Protein AF-A0A2V9NEU7-F1 (afdb_monomer_lite)

pLDDT: mean 86.63, std 16.2, range [42.41, 98.0]

Secondary structure (DSSP, 8-state):
------------------HHHHHHHHHHHT-TT--TT-EEEEEE-TTSEEEEEEEES-HHHHHHHHHHHHTSTT--EEEE-PEEPPP-HHHHHHHHHHHHHHHHSGGGGGGGSSSS-S---

Structure (mmCIF, N/CA/C/O backbone):
data_AF-A0A2V9NEU7-F1
#
_entry.id   AF-A0A2V9NEU7-F1
#
loop_
_atom_site.group_PDB
_atom_site.id
_atom_site.type_symbol
_atom_site.label_atom_id
_atom_site.label_alt_id
_atom_site.label_comp_id
_atom_site.label_asym_id
_atom_site.label_entity_id
_atom_site.label_seq_id
_atom_site.pdbx_PDB_ins_code
_atom_site.Cartn_x
_atom_site.Cartn_y
_atom_site.Cartn_z
_atom_site.occupancy
_atom_site.B_iso_or_equiv
_atom_site.auth_seq_id
_atom_site.auth_comp_id
_atom_site.auth_asym_id
_atom_site.auth_atom_id
_atom_site.pdbx_PDB_model_num
ATOM 1 N N . MET A 1 1 ? 16.430 47.060 34.091 1.00 46.50 1 MET A N 1
ATOM 2 C CA . MET A 1 1 ? 15.582 45.898 34.437 1.00 46.50 1 MET A CA 1
ATOM 3 C C . MET A 1 1 ? 14.219 46.105 33.807 1.00 46.50 1 MET A C 1
ATOM 5 O O . MET A 1 1 ? 13.571 47.052 34.210 1.00 46.50 1 MET A O 1
ATOM 9 N N . PHE A 1 2 ? 13.849 45.305 32.806 1.00 42.41 2 PHE A N 1
ATOM 10 C CA . PHE A 1 2 ? 12.516 44.708 32.602 1.00 42.41 2 PHE A CA 1
ATOM 11 C C . PHE A 1 2 ? 12.563 43.953 31.265 1.00 42.41 2 PHE A C 1
ATOM 13 O O . PHE A 1 2 ? 12.610 44.554 30.196 1.00 42.41 2 PHE A O 1
ATOM 20 N N . ALA A 1 3 ? 12.674 42.629 31.352 1.00 43.72 3 ALA A N 1
ATOM 21 C CA . ALA A 1 3 ? 12.665 41.722 30.213 1.00 43.72 3 ALA A CA 1
ATOM 22 C C . ALA A 1 3 ? 11.211 41.392 29.856 1.00 43.72 3 ALA A C 1
ATOM 24 O O . ALA A 1 3 ? 10.441 41.006 30.734 1.00 43.72 3 ALA A O 1
ATOM 25 N N . LEU A 1 4 ? 10.842 41.538 28.583 1.00 47.78 4 LEU A N 1
ATOM 26 C CA . LEU A 1 4 ? 9.555 41.096 28.056 1.00 47.78 4 LEU A CA 1
ATOM 27 C C . LEU A 1 4 ? 9.778 39.763 27.331 1.00 47.78 4 LEU A C 1
ATOM 29 O O . LEU A 1 4 ? 10.219 39.730 26.185 1.00 47.78 4 LEU A O 1
ATOM 33 N N . SER A 1 5 ? 9.540 38.660 28.038 1.00 42.84 5 SER A N 1
ATOM 34 C CA . SER A 1 5 ? 9.584 37.309 27.476 1.00 42.84 5 SER A CA 1
ATOM 35 C C . SER A 1 5 ? 8.296 37.037 26.700 1.00 42.84 5 SER A C 1
ATOM 37 O O . SER A 1 5 ? 7.226 36.943 27.297 1.00 42.84 5 SER A O 1
ATOM 39 N N . LEU A 1 6 ? 8.395 36.889 25.378 1.00 49.38 6 LEU A N 1
ATOM 40 C CA . LEU A 1 6 ? 7.300 36.405 24.540 1.00 49.38 6 LEU A CA 1
ATOM 41 C C . LEU A 1 6 ? 7.471 34.895 24.332 1.00 49.38 6 LEU A C 1
ATOM 43 O O . LEU A 1 6 ? 8.176 34.447 23.431 1.00 49.38 6 LEU A O 1
ATOM 47 N N . THR A 1 7 ? 6.852 34.097 25.199 1.00 51.00 7 THR A N 1
ATOM 48 C CA . THR A 1 7 ? 6.766 32.643 25.027 1.00 51.00 7 THR A CA 1
ATOM 49 C C . THR A 1 7 ? 5.625 32.336 24.059 1.00 51.00 7 THR A C 1
ATOM 51 O O . THR A 1 7 ? 4.493 32.100 24.470 1.00 51.00 7 THR A O 1
ATOM 54 N N . ALA A 1 8 ? 5.901 32.361 22.755 1.00 46.88 8 ALA A N 1
ATOM 55 C CA . ALA A 1 8 ? 5.001 31.772 21.771 1.00 46.88 8 ALA A CA 1
ATOM 56 C C . ALA A 1 8 ? 5.289 30.267 21.713 1.00 46.88 8 ALA A C 1
ATOM 58 O O . ALA A 1 8 ? 6.252 29.826 21.086 1.00 46.88 8 ALA A O 1
ATOM 59 N N . ALA A 1 9 ? 4.470 29.485 22.419 1.00 43.81 9 ALA A N 1
ATOM 60 C CA . ALA A 1 9 ? 4.419 28.041 22.272 1.00 43.81 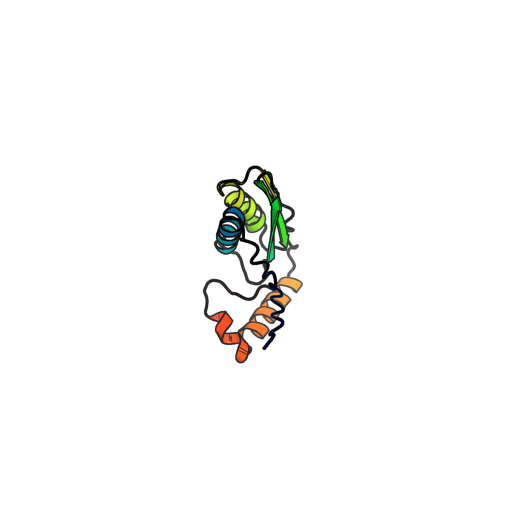9 ALA A CA 1
ATOM 61 C C . ALA A 1 9 ? 3.984 27.716 20.835 1.00 43.81 9 ALA A C 1
ATOM 63 O O . ALA A 1 9 ? 2.796 27.713 20.509 1.00 43.81 9 ALA A O 1
ATOM 64 N N . ALA A 1 10 ? 4.963 27.472 19.963 1.00 44.56 10 ALA A N 1
ATOM 65 C CA . ALA A 1 10 ? 4.726 26.784 18.710 1.00 44.56 10 ALA A CA 1
ATOM 66 C C . ALA A 1 10 ? 4.165 25.410 19.074 1.00 44.56 10 ALA A C 1
ATOM 68 O O . ALA A 1 10 ? 4.870 24.537 19.575 1.00 44.56 10 ALA A O 1
ATOM 69 N N . SER A 1 11 ? 2.856 25.273 18.893 1.00 43.00 11 SER A N 1
ATOM 70 C CA . SER A 1 11 ? 2.138 24.017 19.007 1.00 43.00 11 SER A CA 1
ATOM 71 C C . SER A 1 11 ? 2.635 23.126 17.878 1.00 43.00 11 SER A C 1
ATOM 73 O O . SER A 1 11 ? 2.087 23.133 16.779 1.00 43.00 11 SER A O 1
ATOM 75 N N . THR A 1 12 ? 3.723 22.399 18.113 1.00 42.78 12 THR A N 1
ATOM 76 C CA . THR A 1 12 ? 4.042 21.222 17.321 1.00 42.78 12 THR A CA 1
ATOM 77 C C . THR A 1 12 ? 2.911 20.246 17.584 1.00 42.78 12 THR A C 1
ATOM 79 O O . THR A 1 12 ? 2.890 19.563 18.606 1.00 42.78 12 THR A O 1
ATOM 82 N N . SER A 1 13 ? 1.917 20.242 16.701 1.00 46.81 13 SER A N 1
ATOM 83 C CA . SER A 1 13 ? 0.990 19.135 16.543 1.00 46.81 13 SER A CA 1
ATOM 84 C C . SER A 1 13 ? 1.792 17.895 16.138 1.00 46.81 13 SER A C 1
ATOM 86 O O . SER A 1 13 ? 1.764 17.474 14.983 1.00 46.81 13 SER A O 1
ATOM 88 N N . ASP A 1 14 ? 2.509 17.307 17.094 1.00 44.31 14 ASP A N 1
ATOM 89 C CA . ASP A 1 14 ? 2.624 15.862 17.170 1.00 44.31 14 ASP A CA 1
ATOM 90 C C . ASP A 1 14 ? 1.183 15.390 17.330 1.00 44.31 14 ASP A C 1
ATOM 92 O O . ASP A 1 14 ? 0.652 15.297 18.437 1.00 44.31 14 ASP A O 1
ATOM 96 N N . GLN A 1 15 ? 0.492 15.192 16.203 1.00 52.62 15 GLN A N 1
ATOM 97 C CA . GLN A 1 15 ? -0.681 14.343 16.206 1.00 52.62 15 GLN A CA 1
ATOM 98 C C . GLN A 1 15 ? -0.205 13.047 16.840 1.00 52.62 15 GLN A C 1
ATOM 100 O O . GLN A 1 15 ? 0.631 12.340 16.275 1.00 52.62 15 GLN A O 1
ATOM 105 N N . SER A 1 16 ? -0.658 12.784 18.058 1.00 59.16 16 SER A N 1
ATOM 106 C CA . SER A 1 16 ? -0.468 11.515 18.725 1.00 59.16 16 SER A CA 1
ATOM 107 C C . SER A 1 16 ? -1.154 10.469 17.858 1.00 59.16 16 SER A C 1
ATOM 109 O O . SER A 1 16 ? -2.336 10.195 18.034 1.00 59.16 16 SER A O 1
ATOM 111 N N . VAL A 1 17 ? -0.414 9.943 16.871 1.00 68.12 17 VAL A N 1
ATOM 112 C CA . VAL A 1 17 ? -0.899 8.945 15.917 1.00 68.12 17 VAL A CA 1
ATOM 113 C C . VAL A 1 17 ? -1.534 7.846 16.742 1.00 68.12 17 VAL A C 1
ATOM 115 O O . VAL A 1 17 ? -0.866 7.247 17.602 1.00 68.12 17 VAL A O 1
ATOM 118 N N . SER A 1 18 ? -2.831 7.653 16.529 1.00 87.06 18 SER A N 1
ATOM 119 C CA . SER A 1 18 ? -3.645 6.812 17.388 1.00 87.06 18 SER A CA 1
ATOM 120 C C . SER A 1 18 ? -3.066 5.391 17.379 1.00 87.06 18 SER A C 1
ATOM 122 O O . SER A 1 18 ? -2.560 4.939 16.344 1.00 87.06 18 SER A O 1
ATOM 124 N N . PRO A 1 19 ? -3.091 4.645 18.501 1.00 91.12 19 PRO A N 1
ATOM 125 C CA . PRO A 1 19 ? -2.572 3.277 18.538 1.00 91.12 19 PRO A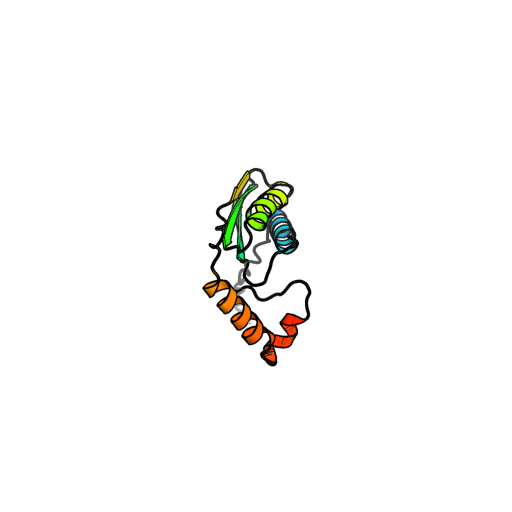 CA 1
ATOM 126 C C . PRO A 1 19 ? -3.146 2.386 17.426 1.00 91.12 19 PRO A C 1
ATOM 128 O O . PRO A 1 19 ? -2.431 1.542 16.884 1.00 91.12 19 PRO A O 1
ATOM 131 N N . ILE A 1 20 ? -4.406 2.620 17.048 1.00 92.62 20 ILE A N 1
ATOM 132 C CA . ILE A 1 20 ? -5.072 1.941 15.933 1.00 92.62 20 ILE A CA 1
ATOM 133 C C . ILE A 1 20 ? -4.423 2.279 14.585 1.00 92.62 20 ILE A C 1
ATOM 135 O O . ILE A 1 20 ? -4.126 1.372 13.818 1.00 92.62 20 ILE A O 1
ATOM 139 N N . GLU A 1 21 ? -4.101 3.547 14.320 1.00 94.19 21 GLU A N 1
ATOM 140 C CA . GLU A 1 21 ? -3.477 3.989 13.068 1.00 94.19 21 GLU A CA 1
ATOM 141 C C . GLU A 1 21 ? -2.087 3.373 12.901 1.00 94.19 21 GLU A C 1
ATOM 143 O O . GLU A 1 21 ? -1.726 2.925 11.813 1.00 94.19 21 GLU A O 1
ATOM 148 N N . LYS A 1 22 ? -1.317 3.274 13.995 1.00 94.44 22 LYS A N 1
ATOM 149 C CA . LYS A 1 22 ? -0.008 2.602 13.983 1.00 94.44 22 LYS A CA 1
ATOM 150 C C . LYS A 1 22 ? -0.141 1.119 13.647 1.00 94.44 22 LYS A C 1
ATOM 152 O O . LYS A 1 22 ? 0.613 0.622 12.812 1.00 94.44 22 LYS A O 1
ATOM 157 N N . LYS A 1 23 ? -1.096 0.419 14.274 1.00 95.31 23 LYS A N 1
ATOM 158 C CA . LYS A 1 23 ? -1.358 -1.005 14.011 1.00 95.31 23 LYS A CA 1
ATOM 159 C C . LYS A 1 23 ? -1.846 -1.226 12.574 1.00 95.31 23 LYS A C 1
ATOM 161 O O . LYS A 1 23 ? -1.298 -2.076 11.884 1.00 95.31 23 LYS A O 1
ATOM 166 N N . VAL A 1 24 ? -2.798 -0.426 12.090 1.00 95.75 24 VAL A N 1
ATOM 167 C CA . VAL A 1 24 ? -3.309 -0.498 10.708 1.00 95.75 24 VAL A CA 1
ATOM 168 C C . VAL A 1 24 ? -2.188 -0.260 9.698 1.00 95.75 24 VAL A C 1
ATOM 170 O O . VAL A 1 24 ? -2.013 -1.056 8.778 1.00 95.75 24 VAL A O 1
ATOM 173 N N . SER A 1 25 ? -1.377 0.783 9.897 1.00 93.88 25 SER A N 1
ATOM 174 C CA . SER A 1 25 ? -0.215 1.057 9.047 1.00 93.88 25 SER A CA 1
ATOM 175 C C . SER A 1 25 ? 0.773 -0.111 9.037 1.00 93.88 25 SER A C 1
ATOM 177 O O . SER A 1 25 ? 1.277 -0.494 7.981 1.00 93.88 25 SER A O 1
ATOM 179 N N . HIS A 1 26 ? 1.032 -0.718 10.197 1.00 93.75 26 HIS A N 1
ATOM 180 C CA . HIS A 1 26 ? 1.903 -1.885 10.292 1.00 93.75 26 HIS A CA 1
ATOM 181 C C . HIS A 1 26 ? 1.354 -3.082 9.501 1.00 93.75 26 HIS A C 1
ATOM 183 O O . HIS A 1 26 ? 2.065 -3.617 8.654 1.00 93.75 26 HIS A O 1
ATOM 189 N N . GLU A 1 27 ? 0.089 -3.456 9.713 1.00 94.56 27 GLU A N 1
ATOM 190 C CA . GLU A 1 27 ? -0.553 -4.584 9.022 1.00 94.56 27 GLU A CA 1
ATOM 191 C C . GLU A 1 27 ? -0.557 -4.403 7.498 1.00 94.56 27 GLU A C 1
ATOM 193 O O . GLU A 1 27 ? -0.196 -5.322 6.764 1.00 94.56 27 GLU A O 1
ATOM 198 N N . LEU A 1 28 ? -0.887 -3.202 7.006 1.00 93.19 28 LEU A N 1
ATOM 199 C CA . LEU A 1 28 ? -0.876 -2.906 5.568 1.00 93.19 28 LEU A CA 1
ATOM 200 C C . LEU A 1 28 ? 0.532 -3.005 4.960 1.00 93.19 28 LEU A C 1
ATOM 202 O O . LEU A 1 28 ? 0.689 -3.489 3.839 1.00 93.19 28 LEU A O 1
ATOM 206 N N . ASN A 1 29 ? 1.561 -2.581 5.698 1.00 90.75 29 ASN A N 1
ATOM 207 C CA . ASN A 1 29 ? 2.956 -2.654 5.254 1.00 90.75 29 ASN A CA 1
ATOM 208 C C . ASN A 1 29 ? 3.530 -4.078 5.272 1.00 90.75 29 ASN A C 1
ATOM 210 O O . ASN A 1 29 ? 4.529 -4.330 4.595 1.00 90.75 29 ASN A O 1
ATOM 214 N N . MET A 1 30 ? 2.921 -4.986 6.037 1.00 90.56 30 MET A N 1
ATOM 215 C CA . MET A 1 30 ? 3.339 -6.384 6.174 1.00 90.56 30 MET A CA 1
ATOM 216 C C . MET A 1 30 ? 2.603 -7.336 5.224 1.00 90.56 30 MET A C 1
ATOM 218 O O . MET A 1 30 ? 2.891 -8.535 5.219 1.00 90.56 30 MET A O 1
ATOM 222 N N . LEU A 1 31 ? 1.674 -6.831 4.404 1.00 92.31 31 LEU A N 1
ATOM 223 C CA . LEU A 1 31 ? 0.935 -7.656 3.453 1.00 92.31 31 LEU A CA 1
ATOM 224 C C . LEU A 1 31 ? 1.873 -8.367 2.461 1.00 92.31 31 LEU A C 1
ATOM 226 O O . LEU A 1 31 ? 2.721 -7.722 1.830 1.00 92.31 31 LEU A O 1
ATOM 230 N N . PRO A 1 32 ? 1.699 -9.687 2.259 1.00 88.56 32 PRO A N 1
ATOM 231 C CA . PRO A 1 32 ? 2.470 -10.418 1.268 1.00 88.56 32 PRO A CA 1
ATOM 232 C C . PRO A 1 32 ? 2.098 -9.943 -0.140 1.00 88.56 32 PRO A C 1
ATOM 234 O O . PRO A 1 32 ? 0.967 -9.538 -0.390 1.00 88.56 32 PRO A O 1
ATOM 237 N N . TYR A 1 33 ? 3.047 -10.025 -1.074 1.00 85.56 33 TYR A N 1
ATOM 238 C CA . TYR A 1 33 ? 2.874 -9.653 -2.488 1.00 85.56 33 TYR A CA 1
ATOM 239 C C . TYR A 1 33 ? 2.647 -8.161 -2.780 1.00 85.56 33 TYR A C 1
ATOM 241 O O . TYR A 1 33 ? 2.528 -7.810 -3.953 1.00 85.56 33 TYR A O 1
ATOM 249 N N . SER A 1 34 ? 2.641 -7.288 -1.764 1.00 89.38 34 SER A N 1
ATOM 250 C CA . SER A 1 34 ? 2.652 -5.836 -1.969 1.00 89.38 34 SER A CA 1
ATOM 251 C C . SER A 1 34 ? 3.941 -5.424 -2.673 1.00 89.38 34 SER A C 1
ATOM 253 O O . SER A 1 34 ? 5.046 -5.735 -2.218 1.00 89.38 34 SER A O 1
ATOM 255 N N . ASN A 1 35 ? 3.806 -4.728 -3.796 1.00 89.38 35 ASN A N 1
ATOM 256 C CA . ASN A 1 35 ? 4.917 -4.291 -4.623 1.00 89.38 35 ASN A CA 1
ATOM 257 C C . ASN A 1 35 ? 5.020 -2.758 -4.680 1.00 89.38 35 ASN A C 1
ATOM 259 O O . ASN A 1 35 ? 4.251 -2.017 -4.073 1.00 89.38 35 ASN A O 1
ATOM 263 N N . VAL A 1 36 ? 6.030 -2.270 -5.395 1.00 91.19 36 VAL A N 1
ATOM 264 C CA . VAL A 1 36 ? 6.341 -0.835 -5.513 1.00 91.19 36 VAL A CA 1
ATOM 265 C C . VAL A 1 36 ? 5.187 -0.024 -6.121 1.00 91.19 36 VAL A C 1
ATOM 267 O O . VAL A 1 36 ? 5.056 1.154 -5.815 1.00 91.19 36 VAL A O 1
ATOM 270 N N . PHE A 1 37 ? 4.353 -0.654 -6.945 1.00 93.12 37 PHE A N 1
ATOM 271 C CA . PHE A 1 37 ? 3.225 -0.045 -7.654 1.00 93.12 37 PHE A CA 1
ATOM 272 C C . PHE A 1 37 ? 1.895 -0.162 -6.907 1.00 93.12 37 PHE A C 1
ATOM 274 O O . PHE A 1 37 ? 0.861 0.281 -7.406 1.00 93.12 37 PHE A O 1
ATOM 281 N N . ASP A 1 38 ? 1.899 -0.803 -5.738 1.00 93.19 38 ASP A N 1
ATOM 282 C CA . ASP A 1 38 ? 0.722 -0.911 -4.894 1.00 93.19 38 ASP A CA 1
ATOM 283 C C . ASP A 1 38 ? 0.745 0.222 -3.868 1.00 93.19 38 ASP A C 1
ATOM 285 O O . ASP A 1 38 ? 1.631 0.309 -3.011 1.00 93.19 38 ASP A O 1
ATOM 289 N N . TYR A 1 39 ? -0.253 1.095 -3.960 1.00 90.69 39 TYR A N 1
ATOM 290 C CA . TYR A 1 39 ? -0.425 2.236 -3.074 1.00 90.69 39 TYR A CA 1
ATOM 291 C C . TYR A 1 39 ? -1.734 2.093 -2.310 1.00 90.69 39 TYR A C 1
ATOM 293 O O . TYR A 1 39 ? -2.804 1.973 -2.907 1.00 90.69 39 TYR A O 1
ATOM 301 N N . MET A 1 40 ? -1.643 2.121 -0.983 1.00 93.25 40 MET A N 1
ATOM 302 C CA . MET A 1 40 ? -2.783 2.016 -0.080 1.00 93.25 40 MET A CA 1
ATOM 303 C C . MET A 1 40 ? -2.699 3.126 0.961 1.00 93.25 40 MET A C 1
ATOM 305 O O . MET A 1 40 ? -1.642 3.365 1.545 1.00 93.25 40 MET A O 1
ATOM 309 N N . THR A 1 41 ? -3.823 3.780 1.206 1.00 94.75 41 THR A N 1
ATOM 310 C CA . THR A 1 41 ? -4.010 4.755 2.276 1.00 94.75 41 THR A CA 1
ATOM 311 C C . THR A 1 41 ? -5.180 4.346 3.141 1.00 94.75 41 THR A C 1
ATOM 313 O O . THR A 1 41 ? -6.004 3.514 2.757 1.00 94.75 41 THR A O 1
ATOM 316 N N . PHE A 1 42 ? -5.249 4.927 4.331 1.00 96.56 42 PHE A N 1
ATOM 317 C CA . PHE A 1 42 ? -6.358 4.694 5.230 1.00 96.56 42 PHE A CA 1
ATOM 318 C C . PHE A 1 42 ? -6.697 5.956 6.018 1.00 96.56 42 PHE A C 1
ATOM 320 O O . PHE A 1 42 ? -5.842 6.819 6.222 1.00 96.56 42 PHE A O 1
ATOM 327 N N . SER A 1 43 ? -7.939 6.031 6.475 1.00 95.94 43 SER A N 1
ATOM 328 C CA . SER A 1 43 ? -8.399 6.971 7.495 1.00 95.94 43 SER A CA 1
ATOM 329 C C . SER A 1 43 ? -9.112 6.199 8.596 1.00 95.94 43 SER A C 1
ATOM 331 O O 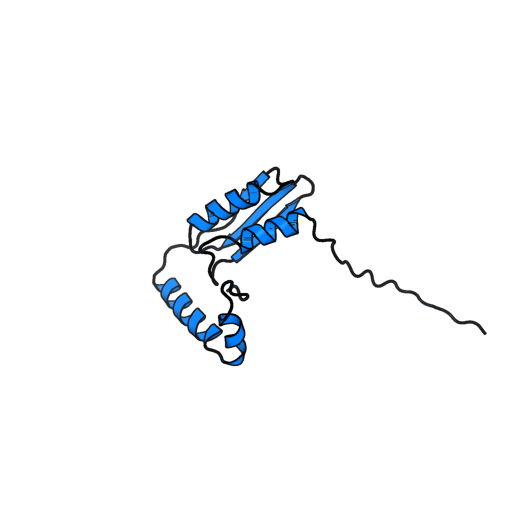. SER A 1 43 ? -9.714 5.156 8.328 1.00 95.94 43 SER A O 1
ATOM 333 N N . VAL A 1 44 ? -9.031 6.697 9.829 1.00 95.56 44 VAL A N 1
ATOM 334 C CA . VAL A 1 44 ? -9.720 6.108 10.979 1.00 95.56 44 VAL A CA 1
ATOM 335 C C . VAL A 1 44 ? -10.624 7.153 11.615 1.00 95.56 44 VAL A C 1
ATOM 337 O O . VAL A 1 44 ? -10.165 8.227 12.000 1.00 95.56 44 VAL A O 1
ATOM 340 N N . ASP A 1 45 ? -11.903 6.822 11.742 1.00 93.56 45 ASP A N 1
ATOM 341 C CA . ASP A 1 45 ? -12.893 7.677 12.389 1.00 93.56 45 ASP A CA 1
ATOM 342 C C . ASP A 1 45 ? -12.924 7.435 13.907 1.00 93.56 45 ASP A C 1
ATOM 344 O O . ASP A 1 45 ? -12.478 6.404 14.415 1.00 93.56 45 ASP A O 1
ATOM 348 N N . GLN A 1 46 ? -13.551 8.352 14.648 1.00 89.88 46 GLN A N 1
ATOM 349 C CA . GLN A 1 46 ? -13.680 8.272 16.113 1.00 89.88 46 GLN A CA 1
ATOM 350 C C . GLN A 1 46 ? -14.408 7.008 16.604 1.00 89.88 46 GLN A C 1
ATOM 352 O O . GLN A 1 46 ? -14.163 6.553 17.716 1.00 89.88 46 GLN A O 1
ATOM 357 N N . ASN A 1 47 ? -15.270 6.423 15.767 1.00 90.94 47 ASN A N 1
ATOM 358 C CA . ASN A 1 47 ? -16.047 5.220 16.083 1.00 90.94 47 ASN A CA 1
ATOM 359 C C . ASN A 1 47 ? -15.321 3.911 15.713 1.00 90.94 47 ASN A C 1
ATOM 361 O O . ASN A 1 47 ? -15.957 2.864 15.659 1.00 90.94 47 ASN A O 1
ATOM 365 N N . GLY A 1 48 ? -14.029 3.958 15.366 1.00 90.19 48 GLY A N 1
ATOM 366 C CA . GLY A 1 48 ? -13.275 2.764 14.962 1.00 90.19 48 GLY A CA 1
ATOM 367 C C . GLY A 1 48 ? -13.590 2.270 13.544 1.00 90.19 48 GLY A C 1
ATOM 368 O O . GLY A 1 48 ? -13.242 1.145 13.184 1.00 90.19 48 GLY A O 1
ATOM 369 N N . LYS A 1 49 ? -14.247 3.092 12.715 1.00 96.56 49 LYS A N 1
ATOM 370 C CA . LYS A 1 49 ? -14.416 2.813 11.284 1.00 96.56 49 LYS A CA 1
ATOM 371 C C . LYS A 1 49 ? -13.113 3.132 10.554 1.00 96.56 49 LYS A C 1
ATOM 373 O O . LYS A 1 49 ? -12.605 4.244 10.667 1.00 96.56 49 LYS A O 1
ATOM 378 N N . VAL A 1 50 ? -12.598 2.171 9.792 1.00 97.38 50 VAL A N 1
ATOM 379 C CA . VAL A 1 50 ? -11.417 2.337 8.940 1.00 97.38 50 VAL A CA 1
ATOM 380 C C . VAL A 1 50 ? -11.838 2.333 7.479 1.00 97.38 50 VAL A C 1
ATOM 382 O O . VAL A 1 50 ? -12.430 1.362 7.008 1.00 97.38 50 VAL A O 1
ATOM 385 N N . THR A 1 51 ? -11.485 3.384 6.746 1.00 97.94 51 THR A N 1
ATOM 386 C CA . THR A 1 51 ? -11.701 3.453 5.297 1.00 97.94 51 THR A CA 1
ATOM 387 C C . THR A 1 51 ? -10.373 3.255 4.585 1.00 97.94 51 THR A C 1
ATOM 389 O O . THR A 1 51 ? -9.448 4.044 4.762 1.00 97.94 51 THR A O 1
ATOM 392 N N . LEU A 1 52 ? -10.271 2.197 3.783 1.00 97.62 52 LEU A N 1
ATOM 393 C CA . LEU A 1 52 ? -9.105 1.873 2.968 1.00 97.62 52 LEU A CA 1
ATOM 394 C C . LEU A 1 52 ? -9.282 2.427 1.560 1.00 97.62 52 LEU A C 1
ATOM 396 O O . LEU A 1 52 ? -10.278 2.150 0.902 1.00 97.62 52 LEU A O 1
ATOM 400 N N . ASN A 1 53 ? -8.281 3.151 1.080 1.00 97.56 53 ASN A N 1
ATOM 401 C CA . ASN A 1 53 ? -8.248 3.764 -0.240 1.00 97.56 53 ASN A CA 1
ATOM 402 C C . ASN A 1 53 ? -6.968 3.367 -0.978 1.00 97.56 53 ASN A C 1
ATOM 404 O O . ASN A 1 53 ? -5.998 2.913 -0.374 1.00 97.56 53 ASN A O 1
ATOM 408 N N . GLY A 1 54 ? -6.949 3.554 -2.297 1.00 94.50 54 GLY A N 1
ATOM 409 C CA . GLY A 1 54 ? -5.734 3.400 -3.095 1.00 94.50 54 GLY A CA 1
ATOM 410 C C . GLY A 1 54 ? -5.918 2.568 -4.355 1.00 94.50 54 GLY A C 1
ATOM 411 O O . GLY A 1 54 ? -7.037 2.329 -4.812 1.00 94.50 54 GLY A O 1
ATOM 412 N N . LYS A 1 55 ? -4.794 2.163 -4.945 1.00 95.06 55 LYS A N 1
ATOM 413 C CA . LYS A 1 55 ? -4.723 1.427 -6.208 1.00 95.06 55 LYS A CA 1
ATOM 414 C C . LYS A 1 55 ? -3.730 0.284 -6.071 1.00 95.06 55 LYS A C 1
ATOM 416 O O . LYS A 1 55 ? -2.587 0.499 -5.680 1.00 95.06 55 LYS A O 1
ATOM 421 N N . VAL A 1 56 ? -4.177 -0.918 -6.413 1.00 95.19 56 VAL A N 1
ATOM 422 C CA . VAL A 1 56 ? -3.361 -2.135 -6.355 1.00 95.19 56 VAL A CA 1
ATOM 423 C C . VAL A 1 56 ? -3.400 -2.868 -7.683 1.00 95.19 56 VAL A C 1
ATOM 425 O O . VAL A 1 56 ? -4.394 -2.846 -8.405 1.00 95.19 56 VAL A O 1
ATOM 428 N N . THR A 1 57 ? -2.310 -3.543 -7.999 1.00 93.62 57 THR A N 1
ATOM 429 C CA . THR A 1 57 ? -2.152 -4.368 -9.200 1.00 93.62 57 THR A CA 1
ATOM 430 C C . THR A 1 57 ? -2.719 -5.774 -9.021 1.00 93.62 57 THR A C 1
ATOM 432 O O . THR A 1 57 ? -3.140 -6.401 -9.990 1.00 93.62 57 THR A O 1
ATOM 435 N N . ASN A 1 58 ? -2.772 -6.270 -7.782 1.00 91.81 58 ASN A N 1
ATOM 436 C CA . ASN A 1 58 ? -3.242 -7.614 -7.466 1.00 91.81 58 ASN A CA 1
ATOM 437 C C . ASN A 1 58 ? -4.611 -7.573 -6.753 1.00 91.81 58 ASN A C 1
ATOM 439 O O . ASN A 1 58 ? -4.711 -6.993 -5.669 1.00 91.81 58 ASN A O 1
ATOM 443 N N . PRO A 1 59 ? -5.664 -8.226 -7.282 1.00 92.69 59 PRO A N 1
ATOM 444 C CA . PRO A 1 59 ? -6.972 -8.272 -6.622 1.00 92.69 59 PRO A CA 1
ATOM 445 C C . PRO A 1 59 ? -6.944 -8.958 -5.249 1.00 92.69 59 PRO A C 1
ATOM 447 O O . PRO A 1 59 ? -7.741 -8.613 -4.375 1.00 92.69 59 PRO A O 1
ATOM 450 N N . VAL A 1 60 ? -6.015 -9.892 -5.025 1.00 94.19 60 VAL A N 1
ATOM 451 C CA . VAL A 1 60 ? -5.863 -10.578 -3.735 1.00 94.19 60 VAL A CA 1
ATOM 452 C C . VAL A 1 60 ? -5.465 -9.583 -2.643 1.00 94.19 60 VAL A C 1
ATOM 454 O O . VAL A 1 60 ? -6.059 -9.617 -1.565 1.00 94.19 60 VAL A O 1
ATOM 457 N N . LEU A 1 61 ? -4.581 -8.621 -2.953 1.00 93.94 61 LEU A N 1
ATOM 458 C CA . LEU A 1 61 ? -4.159 -7.570 -2.017 1.00 93.94 61 LEU A CA 1
ATOM 459 C C . LEU A 1 61 ? -5.333 -6.738 -1.513 1.00 93.94 61 LEU A C 1
ATOM 461 O O . LEU A 1 61 ? -5.407 -6.469 -0.318 1.00 93.94 61 LEU A O 1
ATOM 465 N N . LYS A 1 62 ? -6.283 -6.382 -2.390 1.00 94.88 62 LYS A N 1
ATOM 466 C CA . LYS A 1 62 ? -7.497 -5.665 -1.975 1.00 94.88 62 LYS A CA 1
ATOM 467 C C . LYS A 1 62 ? -8.241 -6.446 -0.892 1.00 94.88 62 LYS A C 1
ATOM 469 O O . LYS A 1 62 ? -8.643 -5.874 0.120 1.00 94.88 62 LYS A O 1
ATOM 474 N N . SER A 1 63 ? -8.444 -7.745 -1.112 1.00 95.62 63 SER A N 1
ATOM 475 C CA . SER A 1 63 ? -9.180 -8.585 -0.166 1.00 95.62 63 SER A CA 1
ATOM 476 C C . SER A 1 63 ? -8.407 -8.813 1.134 1.00 95.62 63 SER A C 1
ATOM 478 O O . SER A 1 63 ? -9.002 -8.804 2.210 1.00 95.62 63 SER A O 1
ATOM 480 N N . ASP A 1 64 ? -7.088 -8.973 1.051 1.00 96.06 64 ASP A N 1
ATOM 481 C CA . ASP A 1 64 ? -6.251 -9.253 2.210 1.00 96.06 64 ASP A CA 1
ATOM 482 C C . ASP A 1 64 ? -6.049 -8.009 3.071 1.00 96.06 64 ASP A C 1
ATOM 484 O O . ASP A 1 64 ? -6.154 -8.118 4.289 1.00 96.06 64 ASP A O 1
ATOM 488 N N . ALA A 1 65 ? -5.912 -6.823 2.471 1.00 96.56 65 ALA A N 1
ATOM 489 C CA . ALA A 1 65 ? -5.894 -5.551 3.189 1.00 96.56 65 ALA A CA 1
ATOM 490 C C . ALA A 1 65 ? -7.127 -5.385 4.089 1.00 96.56 65 ALA A C 1
ATOM 492 O O . ALA A 1 65 ? -6.996 -5.116 5.282 1.00 96.56 65 ALA A O 1
ATOM 493 N N . ALA A 1 66 ? -8.328 -5.647 3.566 1.00 96.56 66 ALA A N 1
ATOM 494 C CA . ALA A 1 66 ? -9.537 -5.596 4.386 1.00 96.56 66 ALA A CA 1
ATOM 495 C C . ALA A 1 66 ? -9.535 -6.643 5.511 1.00 96.56 66 ALA A C 1
ATOM 497 O O . ALA A 1 66 ? -9.932 -6.339 6.636 1.00 96.56 66 ALA A O 1
ATOM 498 N N . LYS A 1 67 ? -9.077 -7.872 5.235 1.00 96.88 67 LYS A N 1
ATOM 499 C CA . LYS A 1 67 ? -9.032 -8.945 6.241 1.00 96.88 67 LYS A CA 1
ATOM 500 C C . LYS A 1 67 ? -8.052 -8.644 7.370 1.00 96.88 67 LYS A C 1
ATOM 502 O O . LYS A 1 67 ? -8.388 -8.922 8.517 1.00 96.88 67 LYS A O 1
ATOM 507 N N . VAL A 1 68 ? -6.853 -8.141 7.066 1.00 96.56 68 VAL A N 1
ATOM 508 C CA . VAL A 1 68 ? -5.843 -7.855 8.099 1.00 96.56 68 VAL A CA 1
ATOM 509 C C . VAL A 1 68 ? -6.274 -6.676 8.966 1.00 96.56 68 VAL A C 1
ATOM 511 O O . VAL A 1 68 ? -6.238 -6.781 10.187 1.00 96.56 68 VAL A O 1
ATOM 514 N N . VAL A 1 69 ? -6.806 -5.615 8.352 1.00 96.75 69 VAL A N 1
ATOM 515 C CA . VAL A 1 69 ? -7.266 -4.416 9.066 1.00 96.75 69 VAL A CA 1
ATOM 516 C C . VAL A 1 69 ? -8.453 -4.728 9.969 1.00 96.75 69 VAL A C 1
ATOM 518 O O . VAL A 1 69 ? -8.488 -4.271 11.104 1.00 96.75 69 VAL A O 1
ATOM 521 N N . LYS A 1 70 ? -9.379 -5.588 9.530 1.00 96.94 70 LYS A N 1
ATOM 522 C CA . LYS A 1 70 ? -10.515 -6.021 10.357 1.00 96.94 70 LYS A CA 1
ATOM 523 C C . LYS A 1 70 ? -10.096 -6.753 11.642 1.00 96.94 70 LYS A C 1
ATOM 525 O O . LYS A 1 70 ? -10.884 -6.828 12.576 1.00 96.94 70 LYS A O 1
ATOM 530 N N . ARG A 1 71 ? -8.888 -7.325 11.699 1.00 96.12 71 ARG A N 1
ATOM 531 C CA . ARG A 1 71 ? -8.372 -8.003 12.903 1.00 96.12 71 ARG A CA 1
ATOM 532 C C . ARG A 1 71 ? -7.680 -7.058 13.882 1.00 96.12 71 ARG A C 1
ATOM 534 O O . ARG A 1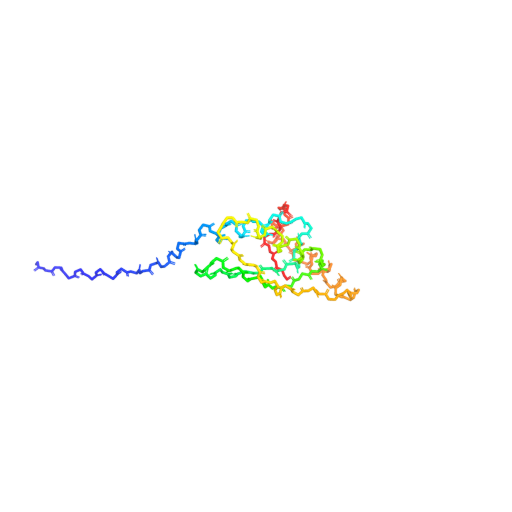 71 ? -7.295 -7.499 14.962 1.00 96.12 71 ARG A O 1
ATOM 541 N N . VAL A 1 72 ? -7.485 -5.793 13.514 1.00 96.06 72 VAL A N 1
ATOM 542 C CA . VAL A 1 72 ? -6.867 -4.811 14.399 1.00 96.06 72 VAL A CA 1
ATOM 543 C C . VAL A 1 72 ? -7.847 -4.458 15.515 1.00 96.06 72 VAL A C 1
ATOM 545 O O . VAL A 1 72 ? -9.002 -4.121 15.283 1.00 96.06 72 VAL A O 1
ATOM 548 N N . GLU A 1 73 ? -7.367 -4.530 16.750 1.00 93.62 73 GLU A N 1
ATOM 549 C CA . GLU A 1 73 ? -8.125 -4.136 17.935 1.00 93.62 73 GLU A CA 1
ATOM 550 C C . GLU A 1 73 ? -8.597 -2.674 17.843 1.00 93.62 73 GLU A C 1
ATOM 552 O O . GLU A 1 73 ? -7.797 -1.776 17.565 1.00 93.62 73 GLU A O 1
ATOM 557 N N . GLY A 1 74 ? -9.889 -2.449 18.099 1.00 92.88 74 GLY A N 1
ATOM 558 C CA . GLY A 1 74 ? -10.543 -1.143 17.981 1.00 92.88 74 GLY A CA 1
ATOM 559 C C . GLY A 1 74 ? -11.103 -0.836 16.589 1.00 92.88 74 GLY A C 1
ATOM 560 O O . GLY A 1 74 ? -11.713 0.215 16.412 1.00 92.88 74 GLY A O 1
ATOM 561 N N . VAL A 1 75 ? -10.911 -1.725 15.606 1.00 95.94 75 VAL A N 1
ATOM 562 C CA . VAL A 1 75 ? -11.576 -1.624 14.301 1.00 95.94 75 VAL A CA 1
ATOM 563 C C . VAL A 1 75 ? -12.955 -2.269 14.383 1.00 95.94 75 VAL A C 1
ATOM 565 O O . VAL A 1 75 ? -13.075 -3.486 14.495 1.00 95.94 75 VAL A O 1
ATOM 568 N N . GLU A 1 76 ? -13.993 -1.449 14.272 1.00 95.38 76 GLU A N 1
ATOM 569 C CA . GLU A 1 76 ? -15.394 -1.889 14.285 1.00 95.38 76 GLU A CA 1
ATOM 570 C C . GLU A 1 76 ? -15.899 -2.200 12.870 1.00 95.38 76 GLU A C 1
ATOM 572 O O . GLU A 1 76 ? -16.615 -3.174 12.627 1.00 95.38 76 GLU A O 1
ATOM 577 N N . LEU A 1 77 ? -15.497 -1.377 11.898 1.00 96.50 77 LEU A N 1
ATOM 578 C CA . LEU A 1 77 ? -15.943 -1.475 10.513 1.00 96.50 77 LEU A CA 1
ATOM 579 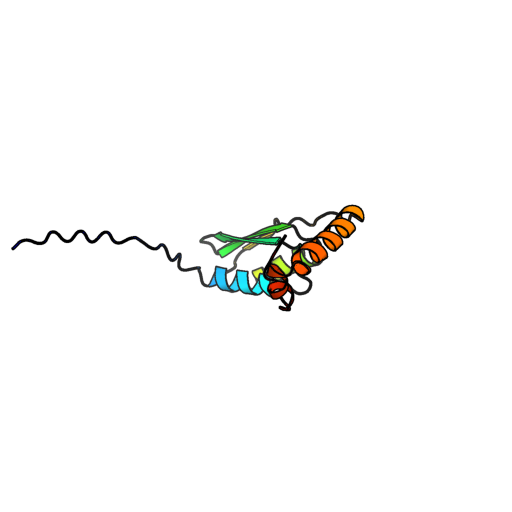C C . LEU A 1 77 ? -14.788 -1.183 9.558 1.00 96.50 77 LEU A C 1
ATOM 581 O O . LEU A 1 77 ? -13.996 -0.276 9.800 1.00 96.50 77 LEU A O 1
ATOM 585 N N . VAL A 1 78 ? -14.733 -1.917 8.445 1.00 97.56 78 VAL A N 1
ATOM 586 C CA . VAL A 1 78 ? -13.783 -1.660 7.357 1.00 97.56 78 VAL A CA 1
ATOM 587 C C . VAL A 1 78 ? -14.547 -1.378 6.072 1.00 97.56 78 VAL A C 1
ATOM 589 O O . VAL A 1 78 ? -15.246 -2.252 5.559 1.00 97.56 78 VAL A O 1
ATOM 592 N N . GLU A 1 79 ? -14.384 -0.171 5.545 1.00 98.00 79 GLU A N 1
ATOM 593 C CA . GLU A 1 79 ? -14.824 0.219 4.207 1.00 98.00 79 GLU A CA 1
ATOM 594 C C . GLU A 1 79 ? -13.626 0.119 3.254 1.00 98.00 79 GLU A C 1
ATOM 596 O O . GLU A 1 79 ? -12.544 0.608 3.569 1.00 98.00 79 GLU A O 1
ATOM 601 N N . ASN A 1 80 ? -13.768 -0.595 2.133 1.00 97.56 80 ASN A N 1
ATOM 602 C CA . ASN A 1 80 ? -12.645 -0.917 1.248 1.00 97.56 80 ASN A CA 1
ATOM 603 C C . ASN A 1 80 ? -12.859 -0.393 -0.175 1.00 97.56 80 ASN A C 1
ATOM 605 O O . ASN A 1 80 ? -13.332 -1.111 -1.067 1.00 97.56 80 ASN A O 1
ATOM 609 N N . ASP A 1 81 ? -12.387 0.829 -0.378 1.00 97.56 81 ASP A N 1
ATOM 610 C CA . ASP A 1 81 ? -12.431 1.582 -1.627 1.00 97.56 81 ASP A CA 1
ATOM 611 C C . ASP A 1 81 ? -11.150 1.424 -2.460 1.00 97.56 81 ASP A C 1
ATOM 613 O O . ASP A 1 81 ? -10.952 2.120 -3.458 1.00 97.56 81 ASP A O 1
ATOM 617 N N . ILE A 1 82 ? -10.273 0.476 -2.103 1.00 96.94 82 ILE A N 1
ATOM 618 C CA . ILE A 1 82 ? -9.098 0.145 -2.915 1.00 96.94 82 ILE A CA 1
ATOM 619 C C . ILE A 1 82 ? -9.559 -0.283 -4.313 1.00 96.94 82 ILE A C 1
ATOM 621 O O . ILE A 1 82 ? -10.421 -1.153 -4.476 1.00 96.94 82 ILE A O 1
ATOM 625 N N . GLN A 1 83 ? -8.958 0.294 -5.346 1.00 96.62 83 GLN A N 1
ATOM 626 C CA . GLN A 1 83 ? -9.245 -0.028 -6.739 1.00 96.62 83 GLN A CA 1
ATOM 627 C C . GLN A 1 83 ? -8.210 -1.013 -7.274 1.00 96.62 83 GLN A C 1
ATOM 629 O O . GLN A 1 83 ? -7.006 -0.827 -7.100 1.00 96.62 83 GLN A O 1
ATOM 634 N N . VAL A 1 84 ? -8.679 -2.061 -7.948 1.00 95.62 84 VAL A N 1
ATOM 635 C CA . VAL A 1 84 ? -7.792 -2.990 -8.652 1.00 95.62 84 VAL A CA 1
ATOM 636 C C . VAL A 1 84 ? -7.559 -2.436 -10.047 1.00 95.62 84 VAL A C 1
ATOM 638 O O . VAL A 1 84 ? -8.509 -2.217 -10.800 1.00 95.62 84 VAL A O 1
ATOM 641 N N . LEU A 1 85 ? -6.298 -2.182 -10.374 1.00 93.94 85 LEU A N 1
ATOM 642 C CA . LEU A 1 85 ? -5.904 -1.737 -11.699 1.00 93.94 85 LEU A CA 1
ATOM 643 C C . LEU A 1 85 ? -6.173 -2.851 -12.723 1.00 93.94 85 LEU A C 1
ATOM 645 O O . LEU A 1 85 ? -5.949 -4.025 -12.421 1.00 93.94 85 LEU A O 1
ATOM 649 N N . PRO A 1 86 ? -6.649 -2.508 -13.932 1.00 93.00 86 PRO A N 1
ATOM 650 C CA . PRO A 1 86 ? -6.892 -3.496 -14.970 1.00 93.00 86 PRO A CA 1
ATOM 651 C C . PRO A 1 86 ? -5.585 -4.165 -15.406 1.00 93.00 86 PRO A C 1
ATOM 653 O O . PRO A 1 86 ? -4.514 -3.554 -15.403 1.00 93.00 86 PRO A O 1
ATOM 656 N N . VAL A 1 87 ? -5.688 -5.423 -15.833 1.00 90.19 87 VAL A N 1
ATOM 657 C CA . VAL A 1 87 ? -4.559 -6.147 -16.424 1.00 90.19 87 VAL A CA 1
ATOM 658 C C . VAL A 1 87 ? -4.270 -5.551 -17.804 1.00 90.19 87 VAL A C 1
ATOM 660 O O . V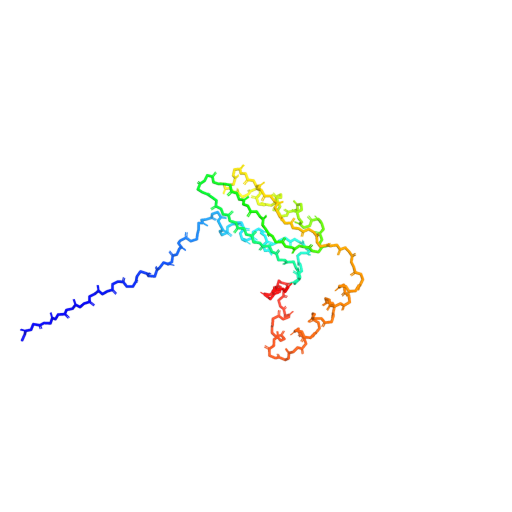AL A 1 87 ? -5.147 -5.519 -18.665 1.00 90.19 87 VAL A O 1
ATOM 663 N N . SER A 1 88 ? -3.045 -5.066 -18.010 1.00 93.19 88 SER A N 1
ATOM 664 C CA . SER A 1 88 ? -2.615 -4.411 -19.249 1.00 93.19 88 SER A CA 1
ATOM 665 C C . SER A 1 88 ? -1.140 -4.698 -19.509 1.00 93.19 88 SER A C 1
ATOM 667 O O . SER A 1 88 ? -0.270 -4.243 -18.767 1.00 93.19 88 SER A O 1
ATOM 669 N N . PHE A 1 89 ? -0.847 -5.390 -20.613 1.00 91.19 89 PHE A N 1
ATOM 670 C CA . PHE A 1 89 ? 0.532 -5.679 -21.022 1.00 91.19 89 PHE A CA 1
ATOM 671 C C . PHE A 1 89 ? 1.359 -4.409 -21.271 1.00 91.19 89 PHE A C 1
ATOM 673 O O . PHE A 1 89 ? 2.572 -4.400 -21.052 1.00 91.19 89 PHE A O 1
ATOM 680 N N . PHE A 1 90 ? 0.714 -3.329 -21.725 1.00 94.62 90 PHE A N 1
ATOM 681 C CA . PHE A 1 90 ? 1.383 -2.045 -21.923 1.00 94.62 90 PHE A CA 1
ATOM 682 C C . PHE A 1 90 ? 1.833 -1.447 -20.585 1.00 94.62 90 PHE A C 1
ATOM 684 O O . PHE A 1 90 ? 2.995 -1.048 -20.448 1.00 94.62 90 PHE A O 1
ATOM 691 N N . ASP A 1 91 ? 0.947 -1.464 -19.587 1.00 92.88 91 ASP A N 1
ATOM 692 C CA . ASP A 1 91 ? 1.241 -0.953 -18.249 1.00 92.88 91 ASP A CA 1
ATOM 693 C C . ASP A 1 91 ? 2.291 -1.817 -17.553 1.00 92.88 91 ASP A C 1
ATOM 695 O O . ASP A 1 91 ? 3.204 -1.284 -16.929 1.00 92.88 91 ASP A O 1
ATOM 699 N N . ASP A 1 92 ? 2.228 -3.139 -17.711 1.00 92.88 92 ASP A N 1
ATOM 700 C CA . ASP A 1 92 ? 3.229 -4.058 -17.161 1.00 92.88 92 ASP A CA 1
ATOM 701 C C . ASP A 1 92 ? 4.621 -3.788 -17.743 1.00 92.88 92 ASP A C 1
ATOM 703 O O . ASP A 1 92 ? 5.617 -3.723 -17.014 1.00 92.88 92 ASP A O 1
ATOM 707 N N . GLY A 1 93 ? 4.697 -3.534 -19.053 1.00 95.06 93 GLY A N 1
ATOM 708 C CA . GLY A 1 93 ? 5.929 -3.102 -19.703 1.00 95.06 93 GLY A CA 1
ATOM 709 C C . GLY A 1 93 ? 6.443 -1.762 -19.165 1.00 95.06 93 GLY A C 1
ATOM 710 O O . GLY A 1 93 ? 7.651 -1.601 -18.960 1.00 95.06 93 GLY A O 1
ATOM 711 N N . LEU A 1 94 ? 5.547 -0.802 -18.914 1.00 94.56 94 LEU A N 1
ATOM 712 C CA . LEU A 1 94 ? 5.902 0.498 -18.343 1.00 94.56 94 LEU A CA 1
ATOM 713 C C . LEU A 1 94 ? 6.406 0.363 -16.901 1.00 94.56 94 LEU A C 1
ATOM 715 O O . LEU A 1 94 ? 7.472 0.894 -16.593 1.00 94.56 94 LEU A O 1
ATOM 719 N N . ARG A 1 95 ? 5.716 -0.409 -16.055 1.00 94.31 95 ARG A N 1
ATOM 720 C CA . ARG A 1 95 ? 6.125 -0.733 -14.679 1.00 94.31 95 ARG A CA 1
ATOM 721 C C . ARG A 1 95 ? 7.520 -1.346 -14.651 1.00 94.31 95 ARG A C 1
ATOM 723 O O . ARG A 1 95 ? 8.394 -0.883 -13.923 1.00 94.31 95 ARG A O 1
ATOM 730 N N . ALA A 1 96 ? 7.782 -2.331 -15.507 1.00 94.25 96 ALA A N 1
ATOM 731 C CA . ALA A 1 96 ? 9.082 -2.990 -15.559 1.00 94.25 96 ALA A CA 1
ATOM 732 C C . ALA A 1 96 ? 10.219 -2.050 -16.010 1.00 94.25 96 ALA A C 1
ATOM 734 O O . ALA A 1 96 ? 11.360 -2.213 -15.569 1.00 94.25 96 ALA A O 1
ATOM 735 N N . ARG A 1 97 ? 9.948 -1.078 -16.893 1.00 95.94 97 ARG A N 1
ATOM 736 C CA . ARG A 1 97 ? 10.928 -0.041 -17.267 1.00 95.94 97 ARG A CA 1
ATOM 737 C C . ARG A 1 97 ? 11.135 0.959 -16.132 1.00 95.94 97 ARG A C 1
ATOM 739 O O . ARG A 1 97 ? 12.273 1.187 -15.741 1.00 95.94 97 ARG A O 1
ATOM 746 N N . LEU A 1 98 ? 10.050 1.469 -15.557 1.00 94.25 98 LEU A N 1
ATOM 747 C CA . LEU A 1 98 ? 10.067 2.440 -14.465 1.00 94.25 98 LEU A CA 1
ATOM 748 C C . LEU A 1 98 ? 10.814 1.910 -13.236 1.00 94.25 98 LEU A C 1
ATOM 750 O O . LEU A 1 98 ? 11.681 2.599 -12.701 1.00 94.25 98 LEU A O 1
ATOM 754 N N . TYR A 1 99 ? 10.557 0.654 -12.855 1.00 93.56 99 TYR A N 1
ATOM 755 C CA . TYR A 1 99 ? 11.274 -0.026 -11.775 1.00 93.56 99 TYR A CA 1
ATOM 756 C C . TYR A 1 99 ? 12.789 -0.025 -12.019 1.00 93.56 99 TYR A C 1
ATOM 758 O O . TYR A 1 99 ? 13.565 0.351 -11.142 1.00 93.56 99 TYR A O 1
ATOM 766 N N . ARG A 1 100 ? 13.223 -0.409 -13.227 1.00 93.56 100 ARG A N 1
ATOM 767 C CA . ARG A 1 100 ? 14.648 -0.446 -13.591 1.00 93.56 100 ARG A CA 1
ATOM 768 C C . ARG A 1 100 ? 15.268 0.946 -13.617 1.00 93.56 100 ARG A C 1
ATOM 770 O O . ARG A 1 100 ? 16.394 1.099 -13.163 1.00 93.56 100 ARG A O 1
ATOM 777 N N . THR A 1 101 ? 14.551 1.951 -14.113 1.00 94.31 101 THR A N 1
ATOM 778 C CA . THR A 1 101 ? 15.043 3.333 -14.161 1.00 94.31 101 THR A CA 1
ATOM 779 C C . THR A 1 101 ? 15.231 3.909 -12.760 1.00 94.31 101 THR A C 1
ATOM 781 O O . THR A 1 101 ? 16.283 4.470 -12.477 1.00 94.31 101 THR A O 1
ATOM 784 N N . ILE A 1 102 ? 14.254 3.739 -11.865 1.00 91.88 102 ILE A N 1
ATOM 785 C CA . ILE A 1 102 ? 14.320 4.299 -10.508 1.00 91.88 102 ILE A CA 1
ATOM 786 C C . ILE A 1 102 ? 15.358 3.565 -9.660 1.00 91.88 102 ILE A C 1
ATOM 788 O O . ILE A 1 102 ? 16.222 4.203 -9.064 1.00 91.88 102 ILE A O 1
ATOM 792 N N . TYR A 1 103 ? 15.317 2.232 -9.618 1.00 91.38 103 TYR A N 1
ATOM 793 C CA . TYR A 1 103 ? 16.230 1.465 -8.764 1.00 91.38 103 TYR A CA 1
ATOM 794 C C . TYR A 1 103 ? 17.610 1.224 -9.383 1.00 91.38 103 TYR A C 1
ATOM 796 O O . TYR A 1 103 ? 18.535 0.859 -8.661 1.00 91.38 103 TYR A O 1
ATOM 804 N N . GLY A 1 104 ? 17.767 1.444 -10.690 1.00 91.25 104 GLY A N 1
ATOM 805 C CA . GLY A 1 104 ? 19.062 1.458 -11.373 1.00 91.25 104 GLY A CA 1
ATOM 806 C C . GLY A 1 104 ? 19.769 2.816 -11.331 1.00 91.25 104 GLY A C 1
ATOM 807 O O . GLY A 1 104 ? 20.942 2.898 -11.686 1.00 91.25 104 GLY A O 1
ATOM 808 N N . TYR A 1 105 ? 19.093 3.884 -10.894 1.00 93.62 105 TYR A N 1
ATOM 809 C CA . TYR A 1 105 ? 19.708 5.200 -10.751 1.00 93.62 105 TYR A CA 1
ATOM 810 C C . TYR A 1 105 ? 20.598 5.239 -9.502 1.00 93.62 105 TYR A C 1
ATOM 812 O O . TYR A 1 105 ? 20.116 5.048 -8.386 1.00 93.62 105 TYR A O 1
ATOM 820 N N . GLY A 1 106 ? 21.899 5.499 -9.684 1.00 93.31 106 GLY A N 1
ATOM 821 C CA . GLY A 1 106 ? 22.924 5.389 -8.633 1.00 93.31 106 GLY A CA 1
ATOM 822 C C . GLY A 1 106 ? 22.537 6.012 -7.281 1.00 93.31 106 GLY A C 1
ATOM 823 O O . GLY A 1 106 ? 22.554 5.306 -6.272 1.00 93.31 106 GLY A O 1
ATOM 824 N N . PRO A 1 107 ? 22.093 7.282 -7.231 1.00 93.50 107 PRO A N 1
ATOM 825 C CA . PRO A 1 107 ? 21.661 7.919 -5.981 1.00 93.50 107 PRO A CA 1
ATOM 826 C C . PRO A 1 107 ? 20.476 7.241 -5.268 1.00 93.50 107 PRO A C 1
ATOM 828 O O . PRO A 1 107 ? 20.336 7.364 -4.050 1.00 93.50 107 PRO A O 1
ATOM 831 N N . LEU A 1 108 ? 19.618 6.522 -5.999 1.00 91.88 108 LEU A N 1
ATOM 832 C CA . LEU A 1 108 ? 18.433 5.841 -5.464 1.00 91.88 108 LEU A CA 1
ATOM 833 C C . LEU A 1 108 ? 18.641 4.338 -5.250 1.00 91.88 108 LEU A C 1
ATOM 835 O O . LEU A 1 108 ? 17.812 3.693 -4.606 1.00 91.88 108 LEU A O 1
ATOM 839 N N . GLN A 1 109 ? 19.761 3.779 -5.711 1.00 89.81 109 GLN A N 1
ATOM 840 C CA . GLN A 1 109 ? 20.045 2.347 -5.630 1.00 89.81 109 GLN A CA 1
ATOM 841 C C . GLN A 1 109 ? 20.000 1.820 -4.189 1.00 89.81 109 GLN A C 1
ATOM 843 O O . GLN A 1 109 ? 19.552 0.698 -3.956 1.00 89.81 109 GLN A O 1
ATOM 848 N N . ARG A 1 110 ? 20.357 2.647 -3.199 1.00 90.38 110 ARG A N 1
ATOM 849 C CA . ARG A 1 110 ? 20.244 2.312 -1.767 1.00 90.38 110 ARG A CA 1
ATOM 850 C C . ARG A 1 110 ? 18.835 1.870 -1.348 1.00 90.38 110 ARG A C 1
ATOM 852 O O . ARG A 1 110 ? 18.695 1.009 -0.487 1.00 90.38 110 ARG A O 1
ATOM 859 N N . TYR A 1 111 ? 17.792 2.402 -1.987 1.00 89.94 111 TYR A N 1
ATOM 860 C CA . TYR A 1 111 ? 16.398 2.054 -1.702 1.00 89.94 111 TYR A CA 1
ATOM 861 C C . TYR A 1 111 ? 15.971 0.719 -2.329 1.00 89.94 111 TYR A C 1
ATOM 863 O O . TYR A 1 111 ? 14.907 0.199 -1.999 1.00 89.94 111 TYR A O 1
ATOM 871 N N . SER A 1 112 ? 16.794 0.139 -3.210 1.00 87.31 112 SER A N 1
ATOM 872 C CA . SER A 1 112 ? 16.553 -1.182 -3.800 1.00 87.31 112 SER A CA 1
ATOM 873 C C . SER A 1 112 ? 16.960 -2.337 -2.880 1.00 87.31 112 SER A C 1
ATOM 875 O O . SER A 1 112 ? 16.512 -3.460 -3.093 1.00 87.31 112 SER A O 1
ATOM 877 N N . LEU A 1 113 ? 17.772 -2.083 -1.851 1.00 87.06 113 LEU A N 1
ATOM 878 C CA . LEU A 1 113 ? 18.385 -3.139 -1.040 1.00 87.06 113 LEU A CA 1
ATOM 879 C C . LEU A 1 113 ? 17.421 -3.761 -0.017 1.00 87.06 113 LEU A C 1
ATOM 881 O O . LEU A 1 113 ? 17.567 -4.926 0.338 1.00 87.06 113 LEU A O 1
ATOM 885 N N . GLY A 1 114 ? 16.421 -3.006 0.446 1.00 84.69 114 GLY A N 1
ATOM 886 C CA . GLY A 1 114 ? 15.431 -3.494 1.408 1.00 84.69 114 GLY A CA 1
ATOM 887 C C . GLY A 1 114 ? 14.440 -4.485 0.793 1.00 84.69 114 GLY A C 1
ATOM 888 O O . GLY A 1 114 ? 14.051 -4.343 -0.370 1.00 84.69 114 GLY A O 1
ATOM 889 N N . VAL A 1 115 ? 13.990 -5.464 1.587 1.00 79.56 115 VAL A N 1
ATOM 890 C CA . VAL A 1 115 ? 12.898 -6.382 1.206 1.00 79.56 115 VAL A CA 1
ATOM 891 C C . VAL A 1 115 ? 11.626 -5.580 0.940 1.00 79.56 115 VAL A C 1
ATOM 893 O O . VAL A 1 115 ? 11.049 -5.671 -0.140 1.00 79.56 115 VAL A O 1
ATOM 896 N N . ASN A 1 116 ? 11.253 -4.723 1.894 1.00 80.94 116 ASN A N 1
ATOM 897 C CA . ASN A 1 116 ? 10.189 -3.752 1.709 1.00 80.94 116 ASN A CA 1
ATOM 898 C C . ASN A 1 116 ? 10.767 -2.488 1.064 1.00 80.94 116 ASN A C 1
ATOM 900 O O . ASN A 1 116 ? 11.642 -1.826 1.630 1.00 80.94 116 ASN A O 1
ATOM 904 N N . LYS A 1 117 ? 10.316 -2.186 -0.152 1.00 85.12 117 LYS A N 1
ATOM 905 C CA . LYS A 1 117 ? 10.798 -1.043 -0.922 1.00 85.12 117 LYS A CA 1
ATOM 906 C C . LYS A 1 117 ? 10.143 0.235 -0.376 1.00 85.12 117 LYS A C 1
ATOM 908 O O . LYS A 1 117 ? 8.918 0.314 -0.349 1.00 85.12 117 LYS A O 1
ATOM 913 N N . PRO A 1 118 ? 10.928 1.243 0.048 1.00 84.56 118 PRO A N 1
ATOM 914 C CA . PRO A 1 118 ? 10.377 2.426 0.711 1.00 84.56 118 PRO A CA 1
ATOM 915 C C . PRO A 1 118 ? 9.717 3.413 -0.260 1.00 84.56 118 PRO A C 1
ATOM 917 O O . PRO A 1 118 ? 8.917 4.242 0.157 1.00 84.56 118 PRO A O 1
ATOM 920 N N . ILE A 1 119 ? 10.054 3.339 -1.548 1.00 86.50 119 ILE A N 1
ATOM 921 C CA . ILE A 1 119 ? 9.439 4.159 -2.595 1.00 86.50 119 ILE A CA 1
ATOM 922 C C . ILE A 1 119 ? 8.195 3.422 -3.096 1.00 86.50 119 ILE A C 1
ATOM 924 O O . ILE A 1 119 ? 8.283 2.231 -3.388 1.00 86.50 119 ILE A O 1
ATOM 928 N N . ARG A 1 120 ? 7.069 4.132 -3.199 1.00 85.94 120 ARG A N 1
ATOM 929 C CA . ARG A 1 120 ? 5.824 3.674 -3.836 1.00 85.94 120 ARG A CA 1
ATOM 930 C C . ARG A 1 120 ? 5.513 4.595 -5.015 1.00 85.94 120 ARG A C 1
ATOM 932 O O . ARG A 1 120 ? 5.732 5.800 -4.882 1.00 85.94 120 ARG A O 1
ATOM 939 N N . ILE A 1 121 ? 5.085 4.037 -6.147 1.00 83.31 121 ILE A N 1
ATOM 940 C CA . ILE A 1 121 ? 4.923 4.751 -7.428 1.00 83.31 121 ILE A CA 1
ATOM 941 C C . ILE A 1 121 ? 3.549 4.479 -8.027 1.00 83.31 121 ILE A C 1
ATOM 943 O O . ILE A 1 121 ? 3.154 3.295 -8.033 1.00 83.31 121 ILE A O 1
#

Foldseek 3Di:
DDDDDDPPPPPPPPVVCDPLNVQLVVQLLPDPPDDQAWDKDWDADPQQEIEIETEDQDPVSQVSSQVSSCPGPSRPHYHRHYHHDDDDPVVVVVVVVVVCVQCVPPVNVVQVPDPRRPHHD

Sequence (121 aa):
MFALSLTAAASTSDQSVSPIEKKVSHELNMLPYSNVFDYMTFSVDQNGKVTLNGKVTNPVLKSDAAKVVKRVEGVELVENDIQVLPVSFFDDGLRARLYRTIYGYGPLQRYSLGVNKPIRI

Radius of gyration: 19.94 Å; chains: 1; bounding box: 39×56×56 Å